Protein AF-A0A9X2QHK1-F1 (afdb_monomer_lite)

Structure (mmCIF, N/CA/C/O backbone):
data_AF-A0A9X2QHK1-F1
#
_entry.id   AF-A0A9X2QHK1-F1
#
loop_
_atom_site.group_PDB
_atom_site.id
_atom_site.type_symbol
_atom_site.label_atom_id
_atom_site.label_alt_id
_atom_site.label_comp_id
_atom_site.label_asym_id
_atom_site.label_entity_id
_atom_site.label_seq_id
_atom_site.pdbx_PDB_ins_code
_atom_site.Cartn_x
_atom_site.Cartn_y
_atom_site.Cartn_z
_atom_site.occupancy
_atom_site.B_iso_or_equiv
_atom_site.auth_seq_id
_atom_site.auth_comp_id
_atom_site.auth_asym_id
_atom_site.auth_atom_id
_atom_site.pdbx_PDB_model_num
ATOM 1 N N . MET A 1 1 ? -22.500 -13.822 -6.346 1.00 73.81 1 MET A N 1
ATOM 2 C CA . MET A 1 1 ? -22.578 -12.826 -5.243 1.00 73.81 1 MET A CA 1
ATOM 3 C C . MET A 1 1 ? -22.354 -13.402 -3.841 1.00 73.81 1 MET A C 1
ATOM 5 O O . MET A 1 1 ? -21.664 -12.751 -3.069 1.00 73.81 1 MET A O 1
ATOM 9 N N . LYS A 1 2 ? -22.865 -14.596 -3.485 1.00 86.00 2 LYS A N 1
ATOM 10 C CA . LYS A 1 2 ? -22.737 -15.167 -2.120 1.00 86.00 2 LYS A CA 1
ATOM 11 C C . LYS A 1 2 ? -21.288 -15.271 -1.608 1.00 86.00 2 LYS A C 1
ATOM 13 O O . LYS A 1 2 ? -21.012 -14.876 -0.482 1.00 86.00 2 LYS A O 1
ATOM 18 N N . ILE A 1 3 ? -20.364 -15.727 -2.459 1.00 88.69 3 ILE A N 1
ATOM 19 C CA . ILE A 1 3 ? -18.930 -15.846 -2.128 1.00 88.69 3 ILE A CA 1
ATOM 20 C C . ILE A 1 3 ? -18.308 -14.468 -1.867 1.00 88.69 3 ILE A C 1
ATOM 22 O O . ILE A 1 3 ? -17.651 -14.271 -0.850 1.00 88.69 3 ILE A O 1
ATOM 26 N N . LEU A 1 4 ? -18.560 -13.498 -2.752 1.00 85.62 4 LEU A N 1
ATOM 27 C CA . LEU A 1 4 ? -18.013 -12.147 -2.631 1.00 85.62 4 LEU A CA 1
ATOM 28 C C . LEU A 1 4 ? -18.516 -11.430 -1.373 1.00 85.62 4 LEU A C 1
ATOM 30 O O . LEU A 1 4 ? -17.742 -10.774 -0.683 1.00 85.62 4 LEU A O 1
ATOM 34 N N . ASN A 1 5 ? -19.798 -11.592 -1.046 1.00 87.00 5 ASN A N 1
ATOM 35 C CA . ASN A 1 5 ? -20.361 -11.041 0.182 1.00 87.00 5 ASN A CA 1
ATOM 36 C C . ASN A 1 5 ? -19.710 -11.665 1.419 1.00 87.00 5 ASN A C 1
ATOM 38 O O . ASN A 1 5 ? -19.257 -10.919 2.278 1.00 87.00 5 ASN A O 1
ATOM 42 N N . SER A 1 6 ? -19.560 -12.995 1.447 1.00 90.44 6 SER A N 1
ATOM 43 C CA . SER A 1 6 ? -18.880 -13.699 2.540 1.00 90.44 6 SER A CA 1
ATOM 44 C C . SER A 1 6 ? -17.422 -13.259 2.711 1.00 90.44 6 SER A C 1
ATOM 46 O O . SER A 1 6 ? -16.958 -13.099 3.838 1.00 90.44 6 SER A O 1
ATOM 48 N N . LEU A 1 7 ? -16.701 -13.023 1.611 1.00 88.81 7 LEU A N 1
ATOM 49 C CA . LEU A 1 7 ? -15.347 -12.470 1.648 1.00 88.81 7 LEU A CA 1
ATOM 50 C C . LEU A 1 7 ? -15.337 -11.076 2.293 1.00 88.81 7 LEU A C 1
ATOM 52 O O . LEU A 1 7 ? -14.522 -10.818 3.175 1.00 88.81 7 LEU A O 1
ATOM 56 N N . MET A 1 8 ? -16.243 -10.187 1.873 1.00 89.31 8 MET A N 1
ATOM 57 C CA . MET A 1 8 ? -16.335 -8.837 2.438 1.00 89.31 8 MET A CA 1
ATOM 58 C C . MET A 1 8 ? -16.688 -8.867 3.923 1.00 89.31 8 MET A C 1
ATOM 60 O O . MET A 1 8 ? -16.044 -8.166 4.695 1.00 89.31 8 MET A O 1
ATOM 64 N N . ASP A 1 9 ? -17.621 -9.728 4.333 1.00 89.19 9 ASP A N 1
ATOM 65 C CA . ASP A 1 9 ? -17.995 -9.879 5.741 1.00 89.19 9 ASP A CA 1
ATOM 66 C C . ASP A 1 9 ? -16.795 -10.351 6.584 1.00 89.19 9 ASP A C 1
ATOM 68 O O . ASP A 1 9 ? -16.556 -9.836 7.677 1.00 89.19 9 ASP A O 1
ATOM 72 N N . LYS A 1 10 ? -15.968 -11.267 6.056 1.00 89.94 10 LYS A N 1
ATOM 73 C CA . LYS A 1 10 ? -14.719 -11.685 6.715 1.00 89.94 10 LYS A CA 1
ATOM 74 C C . LYS A 1 10 ? -13.723 -10.533 6.848 1.00 89.94 10 LYS A C 1
ATOM 76 O O . LYS A 1 10 ? -13.169 -10.341 7.928 1.00 89.94 10 LYS A O 1
ATOM 81 N N . LEU A 1 11 ? -13.499 -9.751 5.792 1.00 88.12 11 LEU A N 1
ATOM 82 C CA . LEU A 1 11 ? -12.596 -8.593 5.853 1.00 88.12 11 LEU A CA 1
ATOM 83 C C . LEU A 1 11 ? -13.097 -7.507 6.818 1.00 88.12 11 LEU A C 1
ATOM 85 O O . LEU A 1 11 ? -12.298 -6.869 7.506 1.00 88.12 11 LEU A O 1
ATOM 89 N N . ASP A 1 12 ? -14.413 -7.321 6.900 1.00 87.19 12 ASP A N 1
ATOM 90 C CA . ASP A 1 12 ? -15.037 -6.368 7.818 1.00 87.19 12 ASP A CA 1
ATOM 91 C C . ASP A 1 12 ? -14.960 -6.846 9.276 1.00 87.19 12 ASP A C 1
ATOM 93 O O . ASP A 1 12 ? -14.873 -6.022 10.186 1.00 87.19 12 ASP A O 1
ATOM 97 N N . SER A 1 13 ? -14.891 -8.163 9.502 1.00 90.75 13 SER A N 1
ATOM 98 C CA . SER A 1 13 ? -14.764 -8.752 10.841 1.00 90.75 13 SER A CA 1
ATOM 99 C C . SER A 1 13 ? -13.388 -8.562 11.499 1.00 90.75 13 SER A C 1
ATOM 101 O O . SER A 1 13 ? -13.267 -8.690 12.717 1.00 90.75 13 SER A O 1
ATOM 103 N N . ILE A 1 14 ? -12.342 -8.231 10.727 1.00 91.62 14 ILE A N 1
ATOM 104 C CA . ILE A 1 14 ? -10.992 -7.982 11.262 1.00 91.62 14 ILE A CA 1
ATOM 105 C C . ILE A 1 14 ? -11.068 -6.834 12.274 1.00 91.62 14 ILE A C 1
ATOM 107 O O . ILE A 1 14 ? -11.653 -5.800 11.975 1.00 91.62 14 ILE A O 1
ATOM 111 N N . SER A 1 15 ? -10.478 -6.945 13.462 1.00 93.62 15 SER A N 1
ATOM 112 C CA . SER A 1 15 ? -10.580 -5.859 14.447 1.00 93.62 15 SER A CA 1
ATOM 113 C C . SER A 1 15 ? -9.742 -4.630 14.050 1.00 93.62 15 SER A C 1
ATOM 115 O O . SER A 1 15 ? -8.675 -4.753 13.445 1.00 93.62 15 SER A O 1
ATOM 117 N N . SER A 1 16 ? -10.188 -3.430 14.433 1.00 93.62 16 SER A N 1
ATOM 118 C CA . SER A 1 16 ? -9.437 -2.181 14.216 1.00 93.62 16 SER A CA 1
ATOM 119 C C . SER A 1 16 ? -8.051 -2.204 14.875 1.00 93.62 16 SER A C 1
ATOM 121 O O . SER A 1 16 ? -7.096 -1.659 14.328 1.00 93.62 16 SER A O 1
ATOM 123 N N . LEU A 1 17 ? -7.925 -2.872 16.027 1.00 93.62 17 LEU A N 1
ATOM 124 C CA . LEU A 1 17 ? -6.645 -3.063 16.710 1.00 93.62 17 LEU A CA 1
ATOM 125 C C . LEU A 1 17 ? -5.714 -3.974 15.901 1.00 93.62 17 LEU A C 1
ATOM 127 O O . LEU A 1 17 ? -4.545 -3.654 15.731 1.00 93.62 17 LEU A O 1
ATOM 131 N N . THR A 1 18 ? -6.239 -5.072 15.353 1.00 94.81 18 THR A N 1
ATOM 132 C CA . THR A 1 18 ? -5.476 -5.981 14.487 1.00 94.81 18 THR A CA 1
ATOM 133 C C . THR A 1 18 ? -4.945 -5.248 13.257 1.00 94.81 18 THR A C 1
ATOM 135 O O . THR A 1 18 ? -3.768 -5.383 12.939 1.00 94.81 18 THR A O 1
ATOM 138 N N . MET A 1 19 ? -5.778 -4.431 12.601 1.00 93.81 19 MET A N 1
ATOM 139 C CA . MET A 1 19 ? -5.336 -3.616 11.462 1.00 93.81 19 MET A CA 1
ATOM 140 C C . MET A 1 19 ? -4.234 -2.631 11.856 1.00 93.81 19 MET A C 1
ATOM 142 O O . MET A 1 19 ? -3.260 -2.491 11.121 1.00 93.81 19 MET A O 1
ATOM 146 N N . LEU A 1 20 ? -4.364 -1.978 13.019 1.00 95.50 20 LEU A N 1
ATOM 147 C CA . LEU A 1 20 ? -3.327 -1.083 13.525 1.00 95.50 20 LEU A CA 1
ATOM 148 C C . LEU A 1 20 ? -2.008 -1.840 13.701 1.00 95.50 20 LEU A C 1
ATOM 150 O O . LEU A 1 20 ? -1.001 -1.405 13.158 1.00 95.50 20 LEU A O 1
ATOM 154 N N . CYS A 1 21 ? -2.024 -2.987 14.386 1.00 95.94 21 CYS A N 1
ATOM 155 C CA . CYS A 1 21 ? -0.827 -3.795 14.614 1.00 95.94 21 CYS A CA 1
ATOM 156 C C . CYS A 1 21 ? -0.168 -4.239 13.302 1.00 95.94 21 CYS A C 1
ATOM 158 O O . CYS A 1 21 ? 1.044 -4.096 13.160 1.00 95.94 21 CYS A O 1
ATOM 160 N N . ILE A 1 22 ? -0.953 -4.731 12.335 1.00 94.12 22 ILE A N 1
ATOM 161 C CA . ILE A 1 22 ? -0.442 -5.126 11.013 1.00 94.12 22 ILE A CA 1
ATOM 162 C C . ILE A 1 22 ? 0.253 -3.937 10.348 1.00 94.12 22 ILE A C 1
ATOM 164 O O . ILE A 1 22 ? 1.395 -4.059 9.908 1.00 94.12 22 ILE A O 1
ATOM 168 N N . ASN A 1 23 ? -0.392 -2.770 10.322 1.00 95.31 23 ASN A N 1
ATOM 169 C CA . ASN A 1 23 ? 0.203 -1.605 9.683 1.00 95.31 23 ASN A CA 1
ATOM 170 C C . ASN A 1 23 ? 1.437 -1.093 10.429 1.00 95.31 23 ASN A C 1
ATOM 172 O O . ASN A 1 23 ? 2.399 -0.681 9.793 1.00 95.31 23 ASN A O 1
ATOM 176 N N . SER A 1 24 ? 1.448 -1.138 11.764 1.00 96.19 24 SER A N 1
ATOM 177 C CA . SER A 1 24 ? 2.628 -0.777 12.553 1.00 96.19 24 SER A CA 1
ATOM 178 C C . SER A 1 24 ? 3.813 -1.683 12.227 1.00 96.19 24 SER A C 1
ATOM 180 O O . SER A 1 24 ? 4.917 -1.182 12.040 1.00 96.19 24 SER A O 1
ATOM 182 N N . VAL A 1 25 ? 3.590 -2.994 12.097 1.00 96.50 25 VAL A N 1
ATOM 183 C CA . VAL A 1 25 ? 4.632 -3.946 11.682 1.00 96.50 25 VAL A CA 1
ATOM 184 C C . VAL A 1 25 ? 5.147 -3.614 10.278 1.00 96.50 25 VAL A C 1
ATOM 186 O O . VAL A 1 25 ? 6.357 -3.545 10.076 1.00 96.50 25 VAL A O 1
ATOM 189 N N . LEU A 1 26 ? 4.254 -3.322 9.327 1.00 93.81 26 LEU A N 1
ATOM 190 C CA . LEU A 1 26 ? 4.652 -2.882 7.984 1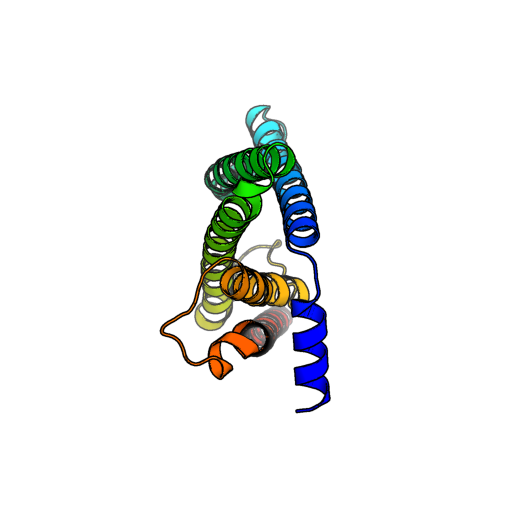.00 93.81 26 LEU A CA 1
ATOM 191 C C . LEU A 1 26 ? 5.476 -1.587 8.025 1.00 93.81 26 LEU A C 1
ATOM 193 O O . LEU A 1 26 ? 6.504 -1.497 7.358 1.00 93.81 26 LEU A O 1
ATOM 197 N N . CYS A 1 27 ? 5.085 -0.605 8.842 1.00 95.75 27 CYS A N 1
ATOM 198 C CA . CYS A 1 27 ? 5.859 0.621 9.029 1.00 95.75 27 CYS A CA 1
ATOM 199 C C . CYS A 1 27 ? 7.262 0.344 9.587 1.00 95.75 27 CYS A C 1
ATOM 201 O O . CYS A 1 27 ? 8.216 0.971 9.135 1.00 95.75 27 CYS A O 1
ATOM 203 N N . VAL A 1 28 ? 7.405 -0.592 10.534 1.00 96.19 28 VAL A N 1
ATOM 204 C CA . VAL A 1 28 ? 8.719 -1.003 11.054 1.00 96.19 28 VAL A CA 1
ATOM 205 C C . VAL A 1 28 ? 9.567 -1.622 9.946 1.00 96.19 28 VAL A C 1
ATOM 207 O O . VAL A 1 28 ? 10.727 -1.244 9.805 1.00 96.19 28 VAL A O 1
ATOM 210 N N . PHE A 1 29 ? 9.007 -2.509 9.119 1.00 95.06 29 PHE A N 1
ATOM 211 C CA . PHE A 1 29 ? 9.750 -3.089 7.996 1.00 95.06 29 PHE A CA 1
ATOM 212 C C . PHE A 1 29 ? 10.201 -2.038 6.983 1.00 95.06 29 PHE A C 1
ATOM 214 O O . PHE A 1 29 ? 11.357 -2.058 6.569 1.00 95.06 29 PHE A O 1
ATOM 221 N N . VAL A 1 30 ? 9.335 -1.084 6.632 1.00 92.62 30 VAL A N 1
ATOM 222 C CA . VAL A 1 30 ? 9.703 0.025 5.738 1.00 92.62 30 VAL A CA 1
ATOM 223 C C . VAL A 1 30 ? 10.799 0.889 6.363 1.00 92.62 30 VAL A C 1
ATOM 225 O O . VAL A 1 30 ? 11.763 1.237 5.684 1.00 92.62 30 VAL A O 1
ATOM 228 N N . LEU A 1 31 ? 10.698 1.204 7.658 1.00 93.88 31 LEU A N 1
ATOM 229 C CA . LEU A 1 31 ? 11.713 1.984 8.364 1.00 93.88 31 LEU A CA 1
ATOM 230 C C . LEU A 1 31 ? 13.066 1.261 8.393 1.00 93.88 31 LEU A C 1
ATOM 232 O O . LEU A 1 31 ? 14.092 1.894 8.164 1.00 93.88 31 LEU A O 1
ATOM 236 N N . LEU A 1 32 ? 13.074 -0.052 8.635 1.00 94.00 32 LEU A N 1
ATOM 237 C CA . LEU A 1 32 ? 14.291 -0.865 8.612 1.00 94.00 32 LEU A CA 1
ATOM 238 C C . LEU A 1 32 ? 14.896 -0.935 7.206 1.00 94.00 32 LEU A C 1
ATOM 240 O O . LEU A 1 32 ? 16.097 -0.722 7.056 1.00 94.00 32 LEU A O 1
ATOM 244 N N . ALA A 1 33 ? 14.078 -1.176 6.179 1.00 90.12 33 ALA A N 1
ATOM 245 C CA . ALA A 1 33 ? 14.540 -1.281 4.798 1.00 90.12 33 ALA A CA 1
ATOM 246 C C . ALA A 1 33 ? 15.101 0.053 4.284 1.00 90.12 33 ALA A C 1
ATOM 248 O O . ALA A 1 33 ? 16.254 0.133 3.862 1.00 90.12 33 ALA A O 1
ATOM 249 N N . HIS A 1 34 ? 14.313 1.126 4.362 1.00 89.81 34 HIS A N 1
ATOM 250 C CA . HIS A 1 34 ? 14.697 2.424 3.810 1.00 89.81 34 HIS A CA 1
ATOM 251 C C . HIS A 1 34 ? 15.694 3.163 4.709 1.00 89.81 34 HIS A C 1
ATOM 253 O O . HIS A 1 34 ? 16.610 3.815 4.208 1.00 89.81 34 HIS A O 1
ATOM 259 N N . GLY A 1 35 ? 15.564 3.038 6.033 1.00 87.69 35 GLY A N 1
ATOM 260 C CA . GLY A 1 35 ? 16.528 3.585 6.988 1.00 87.69 35 GLY A CA 1
ATOM 261 C C . GLY A 1 35 ? 17.883 2.886 6.896 1.00 87.69 35 GLY A C 1
ATOM 262 O O . GLY A 1 35 ? 18.913 3.556 6.863 1.00 87.69 35 GLY A O 1
ATOM 263 N N . GLY A 1 36 ? 17.891 1.556 6.769 1.00 87.75 36 GLY A N 1
ATOM 264 C CA . GLY A 1 36 ? 19.105 0.777 6.525 1.00 87.75 36 GLY A CA 1
ATOM 265 C C . GLY A 1 36 ? 19.795 1.173 5.219 1.00 87.75 36 GLY A C 1
ATOM 266 O O . GLY A 1 36 ? 20.993 1.455 5.228 1.00 87.75 36 GLY A O 1
ATOM 267 N N . ALA A 1 37 ? 19.039 1.286 4.121 1.00 86.12 37 ALA A N 1
ATOM 268 C CA . ALA A 1 37 ? 19.566 1.747 2.836 1.00 86.12 37 ALA A CA 1
ATOM 269 C C . ALA A 1 37 ? 20.190 3.152 2.938 1.00 86.12 37 ALA A C 1
ATOM 271 O O . ALA A 1 37 ? 21.329 3.357 2.520 1.00 86.12 37 ALA A O 1
ATOM 272 N N . LEU A 1 38 ? 19.500 4.107 3.576 1.00 86.31 38 LEU A N 1
ATOM 273 C CA . LEU A 1 38 ? 20.013 5.466 3.779 1.00 86.31 38 LEU A CA 1
ATOM 274 C C . LEU A 1 38 ? 21.319 5.479 4.597 1.00 86.31 38 LEU A C 1
ATOM 276 O O . LEU A 1 38 ? 22.243 6.224 4.266 1.00 86.31 38 LEU A O 1
ATOM 280 N N . LEU A 1 39 ? 21.424 4.651 5.643 1.00 86.50 39 LEU A N 1
ATOM 281 C CA . LEU A 1 39 ? 22.644 4.523 6.450 1.00 86.50 39 LEU A CA 1
ATOM 282 C C . LEU A 1 39 ? 23.816 3.943 5.644 1.00 86.50 39 LEU A C 1
ATOM 284 O O . LEU A 1 39 ? 24.943 4.432 5.756 1.00 86.50 39 LEU A O 1
ATOM 288 N N . LEU A 1 40 ? 23.572 2.935 4.803 1.00 85.25 40 LEU A N 1
ATOM 289 C CA . LEU A 1 40 ? 24.602 2.344 3.942 1.00 85.25 40 LEU A CA 1
ATOM 290 C C . LEU A 1 40 ? 25.129 3.338 2.902 1.00 85.25 40 LEU A C 1
ATOM 292 O O . LEU A 1 40 ? 26.341 3.420 2.692 1.00 85.25 40 LEU A O 1
ATOM 296 N N . VAL A 1 41 ? 24.245 4.144 2.309 1.00 84.50 41 VAL A N 1
ATOM 297 C CA . VAL A 1 41 ? 24.646 5.206 1.377 1.00 84.50 41 VAL A CA 1
ATOM 298 C C . VAL A 1 41 ? 25.446 6.291 2.098 1.00 84.50 41 VAL A C 1
ATOM 300 O O . VAL A 1 41 ? 26.514 6.675 1.628 1.00 84.50 41 VAL A O 1
ATOM 303 N N . ARG A 1 42 ? 25.003 6.743 3.281 1.00 81.62 42 ARG A N 1
ATOM 304 C CA . ARG A 1 42 ? 25.730 7.768 4.055 1.00 81.62 42 ARG A CA 1
ATOM 305 C C . ARG A 1 42 ? 27.102 7.321 4.547 1.00 81.62 42 ARG A C 1
ATOM 307 O O . ARG A 1 42 ? 27.985 8.156 4.697 1.00 81.62 42 ARG A O 1
ATOM 314 N N . THR A 1 43 ? 27.284 6.029 4.800 1.00 84.94 43 THR A N 1
ATOM 315 C CA . THR A 1 43 ? 28.584 5.463 5.198 1.00 84.94 43 THR A CA 1
ATOM 316 C C . THR A 1 43 ? 29.507 5.188 4.008 1.00 84.94 43 THR A C 1
ATOM 318 O O . THR A 1 43 ? 30.600 4.665 4.203 1.00 84.94 43 THR A O 1
ATOM 321 N N . GLY A 1 44 ? 29.090 5.529 2.781 1.00 77.25 44 GLY A N 1
ATOM 322 C CA . GLY A 1 44 ? 29.889 5.365 1.565 1.00 77.25 44 GLY A CA 1
ATOM 323 C C . GLY A 1 44 ? 30.066 3.913 1.121 1.00 77.25 44 GLY A C 1
ATOM 324 O O . GLY A 1 44 ? 30.841 3.649 0.209 1.00 77.25 44 GLY A O 1
ATOM 325 N N . LYS A 1 45 ? 29.356 2.962 1.744 1.00 76.19 45 LYS A N 1
ATOM 326 C CA . LYS A 1 45 ? 29.501 1.529 1.453 1.00 76.19 45 LYS A CA 1
ATOM 327 C C . LYS A 1 45 ? 28.839 1.118 0.139 1.00 76.19 45 LYS A C 1
ATOM 329 O O . LYS A 1 45 ? 29.281 0.147 -0.462 1.00 76.19 45 LYS A O 1
ATOM 334 N N . VAL A 1 46 ? 27.789 1.830 -0.289 1.00 72.75 46 VAL A N 1
ATOM 335 C CA . VAL A 1 46 ? 27.037 1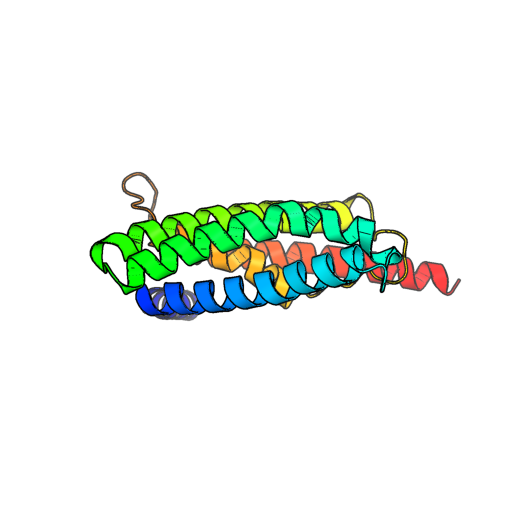.520 -1.522 1.00 72.75 46 VAL A CA 1
ATOM 336 C C . VAL A 1 46 ? 26.538 2.809 -2.211 1.00 72.75 46 VAL A C 1
ATOM 338 O O . VAL A 1 46 ? 25.345 3.108 -2.181 1.00 72.75 46 VAL A O 1
ATOM 341 N N . PRO A 1 47 ? 27.424 3.625 -2.815 1.00 62.38 47 PRO A N 1
ATOM 342 C CA . PRO A 1 47 ? 27.049 4.919 -3.402 1.00 62.38 47 PRO A CA 1
ATOM 343 C C . PRO A 1 47 ? 26.105 4.800 -4.612 1.00 62.38 47 PRO A C 1
ATOM 345 O O . PRO A 1 47 ? 25.342 5.722 -4.889 1.00 62.38 47 PRO A O 1
ATOM 348 N N . GLU A 1 48 ? 26.093 3.650 -5.291 1.00 67.38 48 GLU A N 1
ATOM 349 C CA . GLU A 1 48 ? 25.229 3.374 -6.449 1.00 67.38 48 GLU A CA 1
ATOM 350 C C . GLU A 1 48 ? 23.726 3.400 -6.124 1.00 67.38 48 GLU A C 1
ATOM 352 O O . GLU A 1 48 ? 22.904 3.557 -7.023 1.00 67.38 48 GLU A O 1
ATOM 357 N N . MET A 1 49 ? 23.339 3.286 -4.848 1.00 64.44 49 MET A N 1
ATOM 358 C CA . MET A 1 49 ? 21.931 3.335 -4.435 1.00 64.44 49 MET A CA 1
ATOM 359 C C . MET A 1 49 ? 21.396 4.762 -4.259 1.00 64.44 49 MET A C 1
ATOM 361 O O . MET A 1 49 ? 20.224 4.918 -3.936 1.00 64.44 49 MET A O 1
ATOM 365 N N . ALA A 1 50 ? 22.197 5.814 -4.475 1.00 61.53 50 ALA A N 1
ATOM 366 C CA . ALA A 1 50 ? 21.804 7.204 -4.206 1.00 61.53 50 ALA A CA 1
ATOM 367 C C . ALA A 1 50 ? 20.485 7.632 -4.886 1.00 61.53 50 ALA A C 1
ATOM 369 O O . ALA A 1 50 ? 19.716 8.397 -4.306 1.00 61.53 50 ALA A O 1
ATOM 370 N N . GLN A 1 51 ? 20.190 7.098 -6.076 1.00 58.09 51 GLN A N 1
ATOM 371 C CA . GLN A 1 51 ? 18.945 7.370 -6.803 1.00 58.09 51 GLN A CA 1
ATOM 372 C C . GLN A 1 51 ? 17.727 6.662 -6.170 1.00 58.09 51 GLN A C 1
ATOM 374 O O . GLN A 1 51 ? 16.630 7.217 -6.153 1.00 58.09 51 GLN A O 1
ATOM 379 N N . GLU A 1 52 ? 17.929 5.491 -5.555 1.00 60.94 52 GLU A N 1
ATOM 380 C CA . GLU A 1 52 ? 16.907 4.745 -4.800 1.00 60.94 52 GLU A CA 1
ATOM 381 C C . GLU A 1 52 ? 16.606 5.394 -3.426 1.00 60.94 52 GLU A C 1
ATOM 383 O O . GLU A 1 52 ? 15.528 5.207 -2.858 1.00 60.94 52 GLU A O 1
ATOM 388 N N . VAL A 1 53 ? 17.506 6.245 -2.908 1.00 66.00 53 VAL A N 1
ATOM 389 C CA . VAL A 1 53 ? 17.326 6.965 -1.628 1.00 66.00 53 VAL A CA 1
ATOM 390 C C . VAL A 1 53 ? 16.274 8.081 -1.712 1.00 66.00 53 VAL A C 1
ATOM 392 O O . VAL A 1 53 ? 15.717 8.474 -0.687 1.00 66.00 53 VAL A O 1
ATOM 395 N N . ALA A 1 54 ? 15.927 8.576 -2.904 1.00 74.88 54 ALA A N 1
ATOM 396 C CA . ALA A 1 54 ? 14.931 9.645 -3.053 1.00 74.88 54 ALA A CA 1
ATOM 397 C C . ALA A 1 54 ? 13.578 9.281 -2.406 1.00 74.88 54 ALA A C 1
ATOM 399 O O . ALA A 1 54 ? 12.981 10.090 -1.693 1.00 74.88 54 ALA A O 1
ATOM 400 N N . ILE A 1 55 ? 13.136 8.029 -2.567 1.00 79.12 55 ILE A N 1
ATOM 401 C CA . ILE A 1 55 ? 11.905 7.514 -1.949 1.00 79.12 55 ILE A CA 1
ATOM 402 C C . ILE A 1 55 ? 12.072 7.365 -0.430 1.00 79.12 55 ILE A C 1
ATOM 404 O O . ILE A 1 55 ? 11.119 7.595 0.323 1.00 79.12 55 ILE A O 1
ATOM 408 N N . ALA A 1 56 ? 13.274 7.034 0.052 1.00 84.44 56 ALA A N 1
ATOM 409 C CA . ALA A 1 56 ? 13.570 6.920 1.481 1.00 84.44 56 ALA A CA 1
ATOM 410 C C . ALA A 1 56 ? 13.344 8.252 2.221 1.00 84.44 56 ALA A C 1
ATOM 412 O O . ALA A 1 56 ? 12.796 8.252 3.323 1.00 84.44 56 ALA A O 1
ATOM 413 N N . TYR A 1 57 ? 13.665 9.392 1.597 1.00 85.12 57 TYR A N 1
ATOM 414 C CA . TYR A 1 57 ? 13.449 10.718 2.193 1.00 85.12 57 TYR A CA 1
ATOM 415 C C . TYR A 1 57 ? 11.976 11.076 2.417 1.00 85.12 57 TYR A C 1
ATOM 417 O O . TYR A 1 57 ? 11.676 11.845 3.327 1.00 85.12 57 TYR A O 1
ATOM 425 N N . VAL A 1 58 ? 11.057 10.516 1.629 1.00 88.06 58 VAL A N 1
ATOM 426 C CA . VAL A 1 58 ? 9.608 10.730 1.795 1.00 88.06 58 VAL A CA 1
ATOM 427 C C . VAL A 1 58 ? 9.003 9.672 2.715 1.00 88.06 58 VAL A C 1
ATOM 429 O O . VAL A 1 58 ? 8.235 9.975 3.629 1.00 88.06 58 VAL A O 1
ATOM 432 N N . SER A 1 59 ? 9.367 8.412 2.492 1.00 90.56 59 SER A N 1
ATOM 433 C CA . SER A 1 59 ? 8.786 7.271 3.200 1.00 90.56 59 SER A CA 1
ATOM 434 C C . SER A 1 59 ? 9.210 7.188 4.668 1.00 90.56 59 SER A C 1
ATOM 436 O O . SER A 1 59 ? 8.356 6.882 5.495 1.00 90.56 59 SER A O 1
ATOM 438 N N . ILE A 1 60 ? 10.463 7.508 5.027 1.00 92.31 60 ILE A N 1
ATOM 439 C CA . ILE A 1 60 ? 10.935 7.465 6.425 1.00 92.31 60 ILE A CA 1
ATOM 440 C C . ILE A 1 60 ? 10.121 8.421 7.322 1.00 92.31 60 ILE A C 1
ATOM 442 O O . ILE A 1 60 ? 9.550 7.951 8.310 1.00 92.31 60 ILE A O 1
ATOM 446 N N . PRO A 1 61 ? 9.978 9.727 7.007 1.00 93.62 61 PRO A N 1
ATOM 447 C CA . PRO A 1 61 ? 9.117 10.614 7.789 1.00 93.62 61 PRO A CA 1
ATOM 448 C C .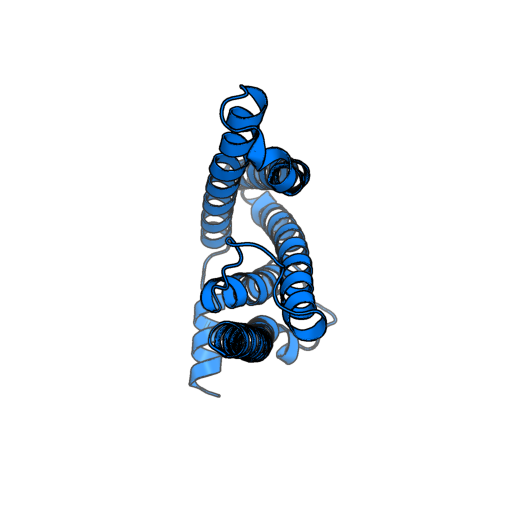 PRO A 1 61 ? 7.665 10.129 7.864 1.00 93.62 61 PRO A C 1
ATOM 450 O O . PRO A 1 61 ? 7.068 10.141 8.942 1.00 93.62 61 PRO A O 1
ATOM 453 N N . ALA A 1 62 ? 7.104 9.648 6.749 1.00 92.94 62 ALA A N 1
ATOM 454 C CA . ALA A 1 62 ? 5.728 9.156 6.700 1.00 92.94 62 ALA A CA 1
ATOM 455 C C . ALA A 1 62 ? 5.493 7.963 7.647 1.00 92.94 62 ALA A C 1
ATOM 457 O O . ALA A 1 62 ? 4.487 7.927 8.369 1.00 92.94 62 ALA A O 1
ATOM 458 N N . VAL A 1 63 ? 6.426 7.003 7.698 1.00 94.88 63 VAL A N 1
ATOM 459 C CA . VAL A 1 63 ? 6.312 5.853 8.608 1.00 94.88 63 VAL A CA 1
ATOM 460 C C . VAL A 1 63 ? 6.588 6.228 10.059 1.00 94.88 63 VAL A C 1
ATOM 462 O O . VAL A 1 63 ? 5.910 5.700 10.934 1.00 94.88 63 VAL A O 1
ATOM 465 N N . ILE A 1 64 ? 7.487 7.179 10.339 1.00 96.19 64 ILE A N 1
ATOM 466 C CA . ILE A 1 64 ? 7.709 7.692 11.703 1.00 96.19 64 ILE A CA 1
ATOM 467 C C . ILE A 1 64 ? 6.426 8.324 12.250 1.00 96.19 64 ILE A C 1
ATOM 469 O O . ILE A 1 64 ? 6.004 7.996 13.360 1.00 96.19 64 ILE A O 1
ATOM 473 N N . VAL A 1 65 ? 5.761 9.173 11.461 1.00 96.62 65 VAL A N 1
ATOM 474 C CA . VAL A 1 65 ? 4.469 9.767 11.840 1.00 96.62 65 VAL A CA 1
ATOM 475 C C . VAL A 1 65 ? 3.429 8.671 12.086 1.00 96.62 65 VAL A C 1
ATOM 477 O O . VAL A 1 65 ? 2.760 8.664 13.120 1.00 96.62 65 VAL A O 1
ATOM 480 N N . SER A 1 66 ? 3.325 7.697 11.181 1.00 96.00 66 SER A N 1
ATOM 481 C CA . SER A 1 66 ? 2.371 6.586 11.302 1.00 96.00 66 SER A CA 1
ATOM 482 C C . SER A 1 66 ? 2.627 5.726 12.550 1.00 96.00 66 SER A C 1
ATOM 484 O O . SER A 1 66 ? 1.684 5.321 13.239 1.00 96.00 66 SER A O 1
ATOM 486 N N . LEU A 1 67 ? 3.893 5.483 12.897 1.00 97.44 67 LEU A N 1
ATOM 487 C CA . LEU A 1 67 ? 4.293 4.771 14.112 1.00 97.44 67 LEU A CA 1
ATOM 488 C C . LEU A 1 67 ? 3.988 5.579 15.373 1.00 97.44 67 LEU A C 1
ATOM 490 O O . LEU A 1 67 ? 3.446 5.015 16.320 1.00 97.44 67 LEU A O 1
ATOM 494 N N . ALA A 1 68 ? 4.240 6.889 15.376 1.00 97.31 68 ALA A N 1
ATOM 495 C CA . ALA A 1 68 ? 3.911 7.760 16.504 1.00 97.31 68 ALA A CA 1
ATOM 496 C C . ALA A 1 68 ? 2.404 7.738 16.817 1.00 97.31 68 ALA A C 1
ATOM 498 O O . ALA A 1 68 ? 2.006 7.567 17.970 1.00 97.31 68 ALA A O 1
ATOM 499 N N . PHE A 1 69 ? 1.553 7.816 15.787 1.00 97.12 69 PHE A N 1
ATOM 500 C CA . PHE A 1 69 ? 0.104 7.661 15.947 1.00 97.12 69 PHE A CA 1
ATOM 501 C C . PHE A 1 69 ? -0.293 6.259 16.422 1.00 97.12 69 PHE A C 1
ATOM 503 O O . PHE A 1 69 ? -1.225 6.127 17.217 1.00 97.12 69 PHE A O 1
ATOM 510 N N . SER A 1 70 ? 0.416 5.218 15.977 1.00 96.50 70 SER A N 1
ATOM 511 C CA . SER A 1 70 ? 0.174 3.846 16.438 1.00 96.50 70 SER A CA 1
ATOM 512 C C . SER A 1 70 ? 0.491 3.689 17.921 1.00 96.50 70 SER A C 1
ATOM 514 O O . SER A 1 70 ? -0.344 3.197 18.673 1.00 96.50 70 SER A O 1
ATOM 516 N N . ALA A 1 71 ? 1.657 4.168 18.359 1.00 97.06 71 ALA A N 1
ATOM 517 C CA . ALA A 1 71 ? 2.060 4.156 19.760 1.00 97.06 71 ALA A CA 1
ATOM 518 C C . ALA A 1 71 ? 1.055 4.925 20.628 1.00 97.06 71 ALA A C 1
ATOM 520 O O . ALA A 1 71 ? 0.595 4.413 21.649 1.00 97.06 71 ALA A O 1
ATOM 521 N N . LEU A 1 72 ? 0.629 6.110 20.176 1.00 96.31 72 LEU A N 1
ATOM 522 C CA . LEU A 1 72 ? -0.397 6.888 20.862 1.00 96.31 72 LEU A CA 1
ATOM 523 C C . LEU A 1 72 ? -1.720 6.119 20.981 1.00 96.31 72 LEU A C 1
ATOM 525 O O . LEU A 1 72 ? -2.322 6.134 22.048 1.00 96.31 72 LEU A O 1
ATOM 529 N N . ALA A 1 73 ? -2.164 5.432 19.926 1.00 95.56 73 ALA A N 1
ATOM 530 C CA . ALA A 1 73 ? -3.392 4.637 19.942 1.00 95.56 73 ALA A CA 1
ATOM 531 C C . ALA A 1 73 ? -3.312 3.380 20.825 1.00 95.56 73 ALA A C 1
ATOM 533 O O . ALA A 1 73 ? -4.329 2.961 21.378 1.00 95.56 73 ALA A O 1
ATOM 534 N N . LEU A 1 74 ? -2.123 2.787 20.976 1.00 94.06 74 LEU A N 1
ATOM 535 C CA . LEU A 1 74 ? -1.899 1.662 21.888 1.00 94.06 74 LEU A CA 1
ATOM 536 C C . LEU A 1 74 ? -1.949 2.100 23.358 1.00 94.06 74 LEU A C 1
ATOM 538 O O . LEU A 1 74 ? -2.477 1.364 24.188 1.00 94.06 74 LEU A O 1
ATOM 542 N N . ILE A 1 75 ? -1.459 3.306 23.669 1.00 96.44 75 ILE A N 1
ATOM 543 C CA . ILE A 1 75 ? -1.545 3.901 25.015 1.00 96.44 75 ILE A CA 1
ATOM 544 C C . ILE A 1 75 ? -2.969 4.404 25.295 1.00 96.44 75 ILE A C 1
ATOM 546 O O . ILE A 1 75 ? -3.511 4.203 26.379 1.00 96.44 75 ILE A O 1
ATOM 550 N N . ARG A 1 76 ? -3.578 5.072 24.312 1.00 95.00 76 ARG A N 1
ATOM 551 C CA . ARG A 1 76 ? -4.874 5.750 24.400 1.00 95.00 76 ARG A CA 1
ATOM 552 C C . ARG A 1 76 ? -5.824 5.209 23.343 1.00 95.00 76 ARG A C 1
ATOM 554 O O . ARG A 1 76 ? -5.829 5.668 22.196 1.00 95.00 76 ARG A O 1
ATOM 561 N N . ARG A 1 77 ? -6.647 4.229 23.726 1.00 90.88 77 ARG A N 1
ATOM 562 C CA . ARG A 1 77 ? -7.532 3.509 22.793 1.00 90.88 77 ARG A CA 1
ATOM 563 C C . ARG A 1 77 ? -8.528 4.423 22.075 1.00 90.88 77 ARG A C 1
ATOM 565 O O . ARG A 1 77 ? -8.911 4.125 20.947 1.00 90.88 77 ARG A O 1
ATOM 572 N N . GLU A 1 78 ? -8.894 5.564 22.654 1.00 93.06 78 GLU A N 1
ATOM 573 C CA . GLU A 1 78 ? -9.741 6.573 22.010 1.00 93.06 78 GLU A CA 1
ATOM 574 C C . GLU A 1 78 ? -9.104 7.192 20.750 1.00 93.06 78 GLU A C 1
ATOM 576 O O . GLU A 1 78 ? -9.804 7.739 19.897 1.00 93.06 78 GLU A O 1
ATOM 581 N N . LYS A 1 79 ? -7.779 7.081 20.587 1.00 94.31 79 LYS A N 1
ATOM 582 C CA . LYS A 1 79 ? -7.042 7.563 19.409 1.00 94.31 79 LYS A CA 1
ATOM 583 C C . LYS A 1 79 ? -6.925 6.524 18.292 1.00 94.31 79 LYS A C 1
ATOM 585 O O . LYS A 1 79 ? -6.417 6.859 17.224 1.00 94.31 79 LYS A O 1
ATOM 590 N N . LEU A 1 80 ? -7.446 5.308 18.480 1.00 93.50 80 LEU A N 1
ATOM 591 C CA . LEU A 1 80 ? -7.368 4.219 17.498 1.00 93.50 80 LEU A CA 1
ATOM 592 C C . LEU A 1 80 ? -7.900 4.621 16.117 1.00 93.50 80 LEU A C 1
ATOM 594 O O . LEU A 1 80 ? -7.247 4.385 15.105 1.00 93.50 80 LEU A O 1
ATOM 598 N N . VAL A 1 81 ? -9.058 5.282 16.070 1.00 93.06 81 VAL A N 1
ATOM 599 C CA . VAL A 1 81 ? -9.657 5.736 14.804 1.00 93.06 81 VAL A CA 1
ATOM 600 C C . VAL A 1 81 ? -8.773 6.778 14.118 1.00 93.06 81 VAL A C 1
ATOM 602 O O . VAL A 1 81 ? -8.587 6.722 12.905 1.00 93.06 81 VAL A O 1
ATOM 605 N N . ALA A 1 82 ? -8.198 7.713 14.879 1.00 94.50 82 ALA A N 1
ATOM 606 C CA . ALA A 1 82 ? -7.307 8.731 14.328 1.00 94.50 82 ALA A CA 1
ATOM 607 C C . ALA A 1 82 ? -6.034 8.104 13.741 1.00 94.50 82 ALA A C 1
ATOM 609 O O . ALA A 1 82 ? -5.643 8.457 12.631 1.00 94.50 82 ALA A O 1
ATOM 610 N N . ALA A 1 83 ? -5.442 7.127 14.433 1.00 95.56 83 ALA A N 1
ATOM 611 C CA . ALA A 1 83 ? -4.289 6.399 13.920 1.00 95.56 83 ALA A CA 1
ATOM 612 C C . ALA A 1 83 ? -4.623 5.655 12.618 1.00 95.56 83 ALA A C 1
ATOM 614 O O . ALA A 1 83 ? -3.921 5.816 11.625 1.00 95.56 83 ALA A O 1
ATOM 615 N N . LEU A 1 84 ? -5.742 4.927 12.560 1.00 95.50 84 LEU A N 1
ATOM 616 C CA . LEU A 1 84 ? -6.148 4.235 11.332 1.00 95.50 84 LEU A CA 1
ATOM 617 C C . LEU A 1 84 ? -6.406 5.192 10.159 1.00 95.50 84 LEU A C 1
ATOM 619 O O . LEU A 1 84 ? -6.089 4.841 9.026 1.00 95.50 84 LEU A O 1
ATOM 623 N N . LYS A 1 85 ? -6.921 6.405 10.407 1.00 95.88 85 LYS A N 1
ATOM 624 C CA . LYS A 1 85 ? -7.074 7.438 9.366 1.00 95.88 85 LYS A CA 1
ATOM 625 C C . LYS A 1 85 ? -5.729 7.892 8.803 1.00 95.88 85 LYS A C 1
ATOM 627 O O . LYS A 1 85 ? -5.601 7.998 7.589 1.00 95.88 85 LYS A O 1
ATOM 632 N N . VAL A 1 86 ? -4.736 8.128 9.663 1.00 96.12 86 VAL A N 1
ATOM 633 C CA . VAL A 1 86 ? -3.374 8.502 9.238 1.00 96.12 86 VAL A CA 1
ATOM 634 C C . VAL A 1 86 ? -2.785 7.408 8.350 1.00 96.12 86 VAL A C 1
ATOM 636 O O . VAL A 1 86 ? -2.339 7.689 7.241 1.00 96.12 86 VAL A O 1
ATOM 639 N N . HIS A 1 87 ? -2.872 6.152 8.792 1.00 95.94 87 HIS A N 1
ATOM 640 C CA . HIS A 1 87 ? -2.416 5.001 8.010 1.00 95.94 87 HIS A CA 1
ATOM 641 C C . HIS A 1 87 ? -3.160 4.871 6.677 1.00 95.94 87 HIS A C 1
ATOM 643 O O . HIS A 1 87 ? -2.527 4.631 5.653 1.00 95.94 87 HIS A O 1
ATOM 649 N N . ALA A 1 88 ? -4.480 5.083 6.663 1.00 95.38 88 ALA A N 1
ATOM 650 C CA . ALA A 1 88 ? -5.283 5.064 5.441 1.00 95.38 88 ALA A CA 1
ATOM 651 C C . ALA A 1 88 ? -4.808 6.107 4.428 1.00 95.38 88 ALA A C 1
ATOM 653 O O . ALA A 1 88 ? -4.618 5.778 3.264 1.00 95.38 88 ALA A O 1
ATOM 654 N N . VAL A 1 89 ? -4.594 7.349 4.866 1.00 95.06 89 VAL A N 1
ATOM 655 C CA . VAL A 1 89 ? -4.154 8.439 3.985 1.00 95.06 89 VAL A CA 1
ATOM 656 C C . VAL A 1 89 ? -2.765 8.152 3.415 1.00 95.06 89 VAL A C 1
ATOM 658 O O . VAL A 1 89 ? -2.570 8.274 2.207 1.00 95.06 89 VAL A O 1
ATOM 661 N N . MET A 1 90 ? -1.825 7.706 4.252 1.00 94.44 90 MET A N 1
ATOM 662 C CA . MET A 1 90 ? -0.469 7.365 3.804 1.00 94.44 90 MET A CA 1
ATOM 663 C C . MET A 1 90 ? -0.479 6.227 2.780 1.00 94.44 90 MET A C 1
ATOM 665 O O . MET A 1 90 ? 0.150 6.322 1.727 1.00 94.44 90 MET A O 1
ATOM 669 N N . LEU A 1 91 ? -1.243 5.169 3.054 1.00 94.56 91 LEU A N 1
ATOM 670 C CA . LEU A 1 91 ? -1.361 4.026 2.156 1.00 94.56 91 LEU A CA 1
ATOM 671 C C . LEU A 1 91 ? -2.122 4.360 0.864 1.00 94.56 91 LEU A C 1
ATOM 673 O O . LEU A 1 91 ? -1.807 3.796 -0.177 1.00 94.56 91 LEU A O 1
ATOM 677 N N . MET A 1 92 ? -3.073 5.298 0.890 1.00 95.06 92 MET A N 1
ATOM 678 C CA . MET A 1 92 ? -3.709 5.810 -0.330 1.00 95.06 92 MET A CA 1
ATOM 679 C C . MET A 1 92 ? -2.730 6.600 -1.201 1.00 95.06 92 MET A C 1
ATOM 681 O O . MET A 1 92 ? -2.757 6.459 -2.421 1.00 95.06 92 MET A O 1
ATOM 685 N N . GLY A 1 93 ? -1.848 7.399 -0.592 1.00 93.56 93 GLY A N 1
ATOM 686 C CA . GLY A 1 93 ? -0.763 8.067 -1.314 1.00 93.56 93 GLY A CA 1
ATOM 687 C C . GLY A 1 93 ? 0.172 7.061 -1.988 1.00 93.56 93 GLY A C 1
ATOM 688 O O . GLY A 1 93 ? 0.483 7.204 -3.170 1.00 93.56 93 GLY A O 1
ATOM 689 N N . LEU A 1 94 ? 0.541 5.995 -1.267 1.00 92.38 94 LEU A N 1
ATOM 690 C CA . LEU A 1 94 ? 1.318 4.889 -1.828 1.00 92.38 94 LEU A CA 1
ATOM 691 C C . LEU A 1 94 ? 0.574 4.197 -2.979 1.00 92.38 94 LEU A C 1
ATOM 693 O O . LEU A 1 94 ? 1.163 4.014 -4.037 1.00 92.38 94 LEU A O 1
ATOM 697 N N . ALA A 1 95 ? -0.715 3.879 -2.824 1.00 95.25 95 ALA A N 1
ATOM 698 C CA . ALA A 1 95 ? -1.524 3.298 -3.898 1.00 95.25 95 ALA A CA 1
ATOM 699 C C . ALA A 1 95 ? -1.552 4.171 -5.153 1.00 95.25 95 ALA A C 1
ATOM 701 O O . ALA A 1 95 ? -1.402 3.650 -6.254 1.00 95.25 95 ALA A O 1
ATOM 702 N N . ALA A 1 96 ? -1.729 5.486 -5.005 1.00 95.12 96 ALA A N 1
ATOM 703 C CA . ALA A 1 96 ? -1.737 6.409 -6.136 1.00 95.12 96 ALA A CA 1
ATOM 704 C C . ALA A 1 96 ? -0.386 6.417 -6.867 1.00 95.12 96 ALA A C 1
ATOM 706 O O . ALA A 1 96 ? -0.350 6.342 -8.094 1.00 95.12 96 ALA A O 1
ATOM 707 N N . TYR A 1 97 ? 0.720 6.445 -6.119 1.00 92.00 97 TYR A N 1
ATOM 708 C CA . TYR A 1 97 ? 2.063 6.359 -6.689 1.00 92.00 97 TYR A CA 1
ATOM 709 C C . TYR A 1 97 ? 2.308 5.017 -7.392 1.00 92.00 97 TYR A C 1
ATOM 711 O O . TYR A 1 97 ? 2.760 4.981 -8.533 1.00 92.00 97 TYR A O 1
ATOM 719 N N . THR A 1 98 ? 1.960 3.905 -6.748 1.00 92.44 98 THR A N 1
ATOM 720 C CA . THR A 1 98 ? 2.104 2.565 -7.319 1.00 92.44 98 THR A CA 1
ATOM 721 C C . THR A 1 98 ? 1.252 2.407 -8.580 1.00 92.44 98 THR A C 1
ATOM 723 O O . THR A 1 98 ? 1.745 1.895 -9.583 1.00 92.44 98 THR A O 1
ATOM 726 N N . LEU A 1 99 ? 0.012 2.909 -8.579 1.00 96.00 99 LEU A N 1
ATOM 727 C CA . LEU A 1 99 ? -0.849 2.946 -9.762 1.00 96.00 99 LEU A CA 1
ATOM 728 C C . LEU A 1 99 ? -0.200 3.736 -10.901 1.00 96.00 99 LEU A C 1
ATOM 730 O O . LEU A 1 99 ? -0.186 3.255 -12.030 1.00 96.00 99 LEU A O 1
ATOM 734 N N . TYR A 1 100 ? 0.347 4.917 -10.600 1.00 94.69 100 TYR A N 1
ATOM 735 C CA . TYR A 1 100 ? 1.071 5.730 -11.574 1.00 94.69 100 TYR A CA 1
ATOM 736 C C . TYR A 1 100 ? 2.224 4.945 -12.208 1.00 94.69 100 TYR A C 1
ATOM 738 O O . TYR A 1 100 ? 2.282 4.864 -13.428 1.00 94.69 100 TYR A O 1
ATOM 746 N N . VAL A 1 101 ? 3.073 4.294 -11.403 1.00 91.62 101 VAL A N 1
ATOM 747 C CA . VAL A 1 101 ? 4.183 3.464 -11.908 1.00 91.62 101 VAL A CA 1
ATOM 748 C C . VAL A 1 101 ? 3.669 2.327 -12.797 1.00 91.62 101 VAL A C 1
ATOM 750 O O . VAL A 1 101 ? 4.218 2.083 -13.865 1.00 91.62 101 VAL A O 1
ATOM 753 N N . GLY A 1 102 ? 2.590 1.648 -12.399 1.00 94.12 102 GLY A N 1
ATOM 754 C CA . GLY A 1 102 ? 1.990 0.590 -13.214 1.00 94.12 102 GLY A CA 1
ATOM 755 C C . GLY A 1 102 ? 1.492 1.094 -14.571 1.00 94.12 102 GLY A C 1
ATOM 756 O O . GLY A 1 102 ? 1.745 0.465 -15.594 1.00 94.12 102 GLY A O 1
ATOM 757 N N . LEU A 1 103 ? 0.811 2.241 -14.596 1.00 96.38 103 LEU A N 1
ATOM 758 C CA . LEU A 1 103 ? 0.329 2.850 -15.838 1.00 96.38 103 LEU A CA 1
ATOM 759 C C . LEU A 1 103 ? 1.477 3.368 -16.709 1.00 96.38 103 LEU A C 1
ATOM 761 O O . LEU A 1 103 ? 1.431 3.194 -17.924 1.00 96.38 103 LEU A O 1
ATOM 765 N N . ASP A 1 104 ? 2.511 3.945 -16.103 1.00 94.50 104 ASP A N 1
ATOM 766 C CA . ASP A 1 104 ? 3.720 4.388 -16.796 1.00 94.50 104 ASP A CA 1
ATOM 767 C C . ASP A 1 104 ? 4.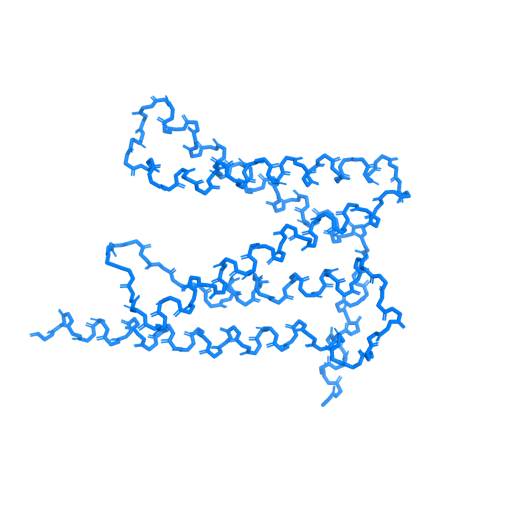369 3.223 -17.556 1.00 94.50 104 ASP A C 1
ATOM 769 O O . ASP A 1 104 ? 4.605 3.322 -18.756 1.00 94.50 104 ASP A O 1
ATOM 773 N N . VAL A 1 105 ? 4.502 2.054 -16.920 1.00 94.06 105 VAL A N 1
ATOM 774 C CA . VAL A 1 105 ? 5.014 0.842 -17.582 1.00 94.06 105 VAL A CA 1
ATOM 775 C C . VAL A 1 105 ? 4.110 0.387 -18.734 1.00 94.06 105 VAL A C 1
ATOM 777 O O . VAL A 1 105 ? 4.589 -0.041 -19.788 1.00 94.06 105 VAL A O 1
ATOM 780 N N . VAL A 1 106 ? 2.787 0.473 -18.565 1.00 95.44 106 VAL A N 1
ATOM 781 C CA . VAL A 1 106 ? 1.822 0.081 -19.604 1.00 95.44 106 VA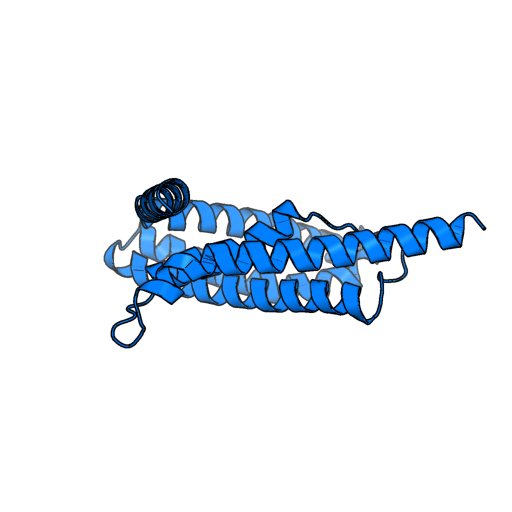L A CA 1
ATOM 782 C C . VAL A 1 106 ? 1.896 0.998 -20.825 1.00 95.44 106 VAL A C 1
ATOM 784 O O . VAL A 1 106 ? 1.842 0.503 -21.957 1.00 95.44 106 VAL A O 1
ATOM 787 N N . PHE A 1 107 ? 2.007 2.311 -20.626 1.00 95.31 107 PHE A N 1
ATOM 788 C CA . PHE A 1 107 ? 1.945 3.292 -21.710 1.00 95.31 107 PHE A CA 1
ATOM 789 C C . PHE A 1 107 ? 3.315 3.627 -22.304 1.00 95.31 107 PHE A C 1
ATOM 791 O O . PHE A 1 107 ? 3.435 3.659 -23.528 1.00 95.31 107 PHE A O 1
ATOM 798 N N . ASN A 1 108 ? 4.335 3.801 -21.466 1.00 92.56 108 ASN A N 1
ATOM 799 C CA . ASN A 1 108 ? 5.676 4.240 -21.859 1.00 92.56 108 ASN A CA 1
ATOM 800 C C . ASN A 1 108 ? 6.685 3.086 -21.968 1.00 92.56 108 ASN A C 1
ATOM 802 O O . ASN A 1 108 ? 7.764 3.264 -22.529 1.00 92.56 108 ASN A O 1
ATOM 806 N N . GLY A 1 109 ? 6.313 1.883 -21.523 1.00 89.19 109 GLY A N 1
ATOM 807 C CA . GLY A 1 109 ? 7.135 0.680 -21.629 1.00 89.19 109 GLY A CA 1
ATOM 808 C C . GLY A 1 109 ? 7.940 0.381 -20.367 1.00 89.19 109 GLY A C 1
ATOM 809 O O . GLY A 1 109 ? 7.920 1.118 -19.386 1.00 89.19 109 GLY A O 1
ATOM 810 N N . VAL A 1 110 ? 8.629 -0.761 -20.376 1.00 89.56 110 VAL A N 1
ATOM 811 C CA . VAL A 1 110 ? 9.423 -1.213 -19.228 1.00 89.56 110 VAL A CA 1
ATOM 812 C C . VAL A 1 110 ? 10.650 -0.303 -19.069 1.00 89.56 110 VAL A C 1
ATOM 814 O O . VAL A 1 110 ? 11.373 -0.121 -20.052 1.00 89.56 110 VAL A O 1
ATOM 817 N N . PRO A 1 111 ? 10.915 0.246 -17.867 1.00 85.25 111 PRO A N 1
ATOM 818 C CA . PRO A 1 111 ? 12.093 1.066 -17.614 1.00 85.25 111 PRO A CA 1
ATOM 819 C C . PRO A 1 111 ? 13.376 0.348 -18.038 1.00 85.25 111 PRO A C 1
ATOM 821 O O . PRO A 1 111 ? 13.580 -0.824 -17.721 1.00 85.25 111 PRO A O 1
ATOM 824 N N . SER A 1 112 ? 14.257 1.058 -18.739 1.00 73.38 112 SER A N 1
ATOM 825 C CA . SER A 1 112 ? 15.541 0.518 -19.182 1.00 73.38 112 SER A CA 1
ATOM 826 C C . SER A 1 112 ? 16.471 0.270 -17.989 1.00 73.38 112 SER A C 1
ATOM 828 O O . SER A 1 112 ? 16.795 1.200 -17.251 1.00 73.38 112 SER A O 1
ATOM 830 N N . GLY A 1 113 ? 16.923 -0.973 -17.816 1.00 67.25 113 GLY A N 1
ATOM 831 C CA . GLY A 1 113 ? 17.857 -1.380 -16.764 1.00 67.25 113 GLY A CA 1
ATOM 832 C C . GLY A 1 113 ? 17.594 -2.806 -16.277 1.00 67.25 113 GLY A C 1
ATOM 833 O O . GLY A 1 113 ? 16.506 -3.346 -16.446 1.00 67.25 113 GLY A O 1
ATOM 834 N N . SER A 1 114 ? 18.583 -3.436 -15.643 1.00 58.50 114 SER A N 1
ATOM 835 C CA . SER A 1 114 ? 18.525 -4.850 -15.232 1.00 58.50 114 SER A CA 1
ATOM 836 C C . SER A 1 114 ? 17.691 -5.132 -13.972 1.00 58.50 114 SER A C 1
ATOM 838 O O . SER A 1 114 ? 17.682 -6.262 -13.490 1.00 58.50 114 SER A O 1
ATOM 840 N N . ARG A 1 115 ? 17.012 -4.127 -13.402 1.00 71.62 115 ARG A N 1
ATOM 841 C 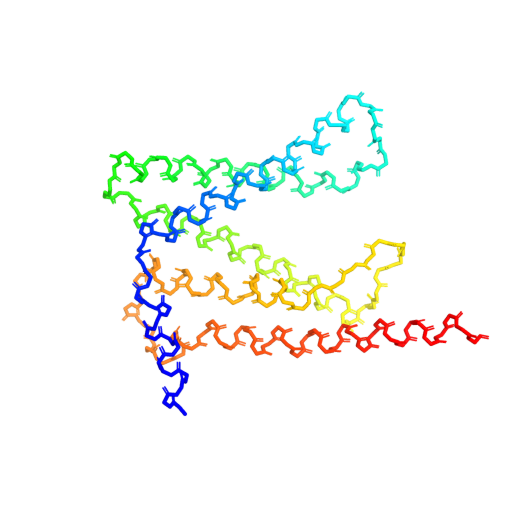CA . ARG A 1 115 ? 16.404 -4.211 -12.060 1.00 71.62 115 ARG A CA 1
ATOM 842 C C . ARG A 1 115 ? 14.879 -4.081 -12.023 1.00 71.62 115 ARG A C 1
ATOM 844 O O . ARG A 1 115 ? 14.312 -4.104 -10.934 1.00 71.62 115 ARG A O 1
ATOM 851 N N . PHE A 1 116 ? 14.198 -3.946 -13.164 1.00 83.31 116 PHE A N 1
ATOM 852 C CA . PHE A 1 116 ? 12.735 -3.888 -13.147 1.00 83.31 116 PHE A CA 1
ATOM 853 C C . PHE A 1 116 ? 12.147 -5.269 -12.843 1.00 83.31 116 PHE A C 1
ATOM 855 O O . PHE A 1 116 ? 12.363 -6.230 -13.578 1.00 83.31 116 PHE A O 1
ATOM 862 N N . SER A 1 117 ? 11.379 -5.350 -11.760 1.00 86.12 117 SER A N 1
ATOM 863 C CA . SER A 1 117 ? 10.616 -6.532 -11.375 1.00 86.12 117 SER A CA 1
ATOM 864 C C . SER A 1 117 ? 9.174 -6.131 -11.107 1.00 86.12 117 SER A C 1
ATOM 866 O O . SER A 1 117 ? 8.910 -5.068 -10.540 1.00 86.12 117 SER A O 1
ATOM 868 N N . TRP A 1 118 ? 8.243 -6.989 -11.515 1.00 92.38 118 TRP A N 1
ATOM 869 C CA . TRP A 1 118 ? 6.816 -6.785 -11.319 1.00 92.38 118 TRP A CA 1
ATOM 870 C C . TRP A 1 118 ? 6.220 -7.952 -10.541 1.00 92.38 118 TRP A C 1
ATOM 872 O O . TRP A 1 118 ? 6.223 -9.087 -11.016 1.00 92.38 118 TRP A O 1
ATOM 882 N N . ASP A 1 119 ? 5.666 -7.661 -9.366 1.00 94.25 119 ASP A N 1
ATOM 883 C CA . ASP A 1 119 ? 4.886 -8.622 -8.590 1.00 94.25 119 ASP A CA 1
ATOM 884 C C . ASP A 1 119 ? 3.394 -8.241 -8.654 1.00 94.25 119 ASP A C 1
ATOM 886 O O . ASP A 1 119 ? 2.974 -7.265 -8.018 1.00 94.25 119 ASP A O 1
ATOM 890 N N . PRO A 1 120 ? 2.565 -9.000 -9.398 1.00 93.19 120 PRO A N 1
ATOM 891 C CA . PRO A 1 120 ? 1.144 -8.698 -9.551 1.00 93.19 120 PRO A CA 1
ATOM 892 C C . PRO A 1 120 ? 0.360 -8.858 -8.241 1.00 93.19 120 PRO A C 1
ATOM 894 O O . PRO A 1 120 ? -0.657 -8.190 -8.042 1.00 93.19 120 PRO A O 1
ATOM 897 N N . THR A 1 121 ? 0.826 -9.719 -7.334 1.00 94.38 121 THR A N 1
ATOM 898 C CA . THR A 1 121 ? 0.184 -9.955 -6.038 1.00 94.38 121 THR A CA 1
ATOM 899 C C . THR A 1 121 ? 0.420 -8.765 -5.125 1.00 94.38 121 THR A C 1
ATOM 901 O O . THR A 1 121 ? -0.529 -8.215 -4.564 1.00 94.38 121 THR A O 1
ATOM 904 N N . LEU A 1 122 ? 1.674 -8.324 -5.015 1.00 92.38 122 LEU A N 1
ATOM 905 C CA . LEU A 1 122 ? 2.026 -7.165 -4.202 1.00 92.38 122 LEU A CA 1
ATOM 906 C C . LEU A 1 122 ? 1.357 -5.892 -4.735 1.00 92.38 122 LEU A C 1
ATOM 908 O O . LEU A 1 122 ? 0.808 -5.111 -3.957 1.00 92.38 122 LEU A O 1
ATOM 912 N N . PHE A 1 123 ? 1.314 -5.726 -6.059 1.00 95.50 123 PHE A N 1
ATOM 913 C CA . PHE A 1 123 ? 0.605 -4.625 -6.709 1.00 95.50 123 PHE A CA 1
ATOM 914 C C . PHE A 1 123 ? -0.894 -4.616 -6.371 1.00 95.50 123 PHE A C 1
ATOM 916 O O . PHE A 1 123 ? -1.447 -3.579 -5.998 1.00 95.50 123 PHE A O 1
ATOM 923 N N . ALA A 1 124 ? -1.553 -5.779 -6.420 1.00 95.44 124 ALA A N 1
ATOM 924 C CA . ALA A 1 124 ? -2.957 -5.908 -6.038 1.00 95.44 124 ALA A CA 1
ATOM 925 C C . ALA A 1 124 ? -3.206 -5.582 -4.561 1.00 95.44 124 ALA A C 1
ATOM 927 O O . ALA A 1 124 ? -4.194 -4.923 -4.232 1.00 95.44 124 ALA A O 1
ATOM 928 N N . VAL A 1 125 ? -2.304 -5.998 -3.667 1.00 93.56 125 VAL A N 1
ATOM 929 C CA . VAL A 1 125 ? -2.380 -5.665 -2.239 1.00 93.56 125 VAL A CA 1
ATOM 930 C C . VAL A 1 125 ? -2.226 -4.160 -2.027 1.00 93.56 125 VAL A C 1
ATOM 932 O O . VAL A 1 125 ? -3.044 -3.570 -1.317 1.00 93.56 125 VAL A O 1
ATOM 935 N N . PHE A 1 126 ? -1.241 -3.526 -2.670 1.00 93.44 126 PHE A N 1
ATOM 936 C CA . PHE A 1 126 ? -1.020 -2.084 -2.560 1.00 93.44 126 PHE A CA 1
ATOM 937 C C . PHE A 1 126 ? -2.180 -1.257 -3.097 1.00 93.44 126 PHE A C 1
ATOM 939 O O . PHE A 1 126 ? -2.450 -0.202 -2.537 1.00 93.44 126 PHE A O 1
ATOM 946 N N . LEU A 1 127 ? -2.908 -1.731 -4.110 1.00 95.38 127 LEU A N 1
ATOM 947 C CA . LEU A 1 127 ? -4.101 -1.034 -4.586 1.00 95.38 127 LEU A CA 1
ATOM 948 C C . LEU A 1 127 ? -5.351 -1.356 -3.767 1.00 95.38 127 LEU A C 1
ATOM 950 O O . LEU A 1 127 ? -6.111 -0.447 -3.461 1.00 95.38 127 LEU A O 1
ATOM 954 N N . GLY A 1 128 ? -5.587 -2.611 -3.384 1.00 94.25 128 GLY A N 1
ATOM 955 C CA . GLY A 1 128 ? -6.831 -3.030 -2.730 1.00 94.25 128 GLY A CA 1
ATOM 956 C C . GLY A 1 128 ? -6.912 -2.708 -1.237 1.00 94.25 128 GLY A C 1
ATOM 957 O O . GLY A 1 128 ? -7.953 -2.257 -0.747 1.00 94.25 128 GLY A O 1
ATOM 958 N N . TYR A 1 129 ? -5.825 -2.928 -0.495 1.00 94.00 129 TYR A N 1
ATOM 959 C CA . TYR A 1 129 ? -5.811 -2.765 0.961 1.00 94.00 129 TYR A CA 1
ATOM 960 C C . TYR A 1 129 ? -6.132 -1.335 1.436 1.00 94.00 129 TYR A C 1
ATOM 962 O O . TYR A 1 129 ? -6.922 -1.188 2.374 1.00 94.00 129 TYR A O 1
ATOM 970 N N . PRO A 1 130 ? -5.626 -0.263 0.797 1.00 94.19 130 PRO A N 1
ATOM 971 C CA . PRO A 1 130 ? -5.926 1.102 1.226 1.00 94.19 130 PRO A CA 1
ATOM 972 C C . PRO A 1 130 ? -7.417 1.442 1.144 1.00 94.19 130 PRO A C 1
ATOM 974 O O . PRO A 1 130 ? -7.939 2.092 2.049 1.00 94.19 130 PRO A O 1
ATOM 977 N N . PHE A 1 131 ? -8.145 0.919 0.148 1.00 92.75 131 PHE A N 1
ATOM 978 C CA . PHE A 1 131 ? -9.604 1.071 0.081 1.00 92.75 131 PHE A CA 1
ATOM 979 C C . PHE A 1 131 ? -10.322 0.323 1.210 1.00 92.75 131 PHE A C 1
ATOM 981 O O . PHE A 1 131 ? -11.334 0.800 1.730 1.00 92.75 131 PHE A O 1
ATOM 988 N N . LEU A 1 132 ? -9.804 -0.836 1.631 1.00 92.19 132 LEU A N 1
ATOM 989 C CA . LEU A 1 132 ? -10.346 -1.556 2.786 1.00 92.19 132 LEU A CA 1
ATOM 990 C C . LEU A 1 132 ? -10.133 -0.762 4.079 1.00 92.19 132 LEU A C 1
ATOM 992 O O . LEU A 1 132 ? -10.992 -0.755 4.958 1.00 92.19 132 LEU A O 1
ATOM 996 N N . LEU A 1 133 ? -8.999 -0.081 4.201 1.00 92.31 133 LEU A N 1
ATOM 997 C CA . LEU A 1 133 ? -8.689 0.718 5.374 1.00 92.31 133 LEU A CA 1
ATOM 998 C C . LEU A 1 133 ? -9.475 2.039 5.385 1.00 92.31 133 LEU A C 1
ATOM 1000 O O . LEU A 1 133 ? -10.064 2.386 6.408 1.00 92.31 133 LEU A O 1
ATOM 1004 N N . ILE A 1 134 ? -9.579 2.740 4.251 1.00 91.81 134 ILE A N 1
ATOM 1005 C CA . ILE A 1 134 ? -10.291 4.023 4.161 1.00 91.81 134 ILE A CA 1
ATOM 1006 C C . ILE A 1 134 ? -11.799 3.860 4.382 1.00 91.81 134 ILE A C 1
ATOM 1008 O O . ILE A 1 134 ? -12.403 4.660 5.103 1.00 91.81 134 ILE A O 1
ATOM 1012 N N . LYS A 1 135 ? -12.409 2.783 3.853 1.00 89.56 135 LYS A N 1
ATOM 1013 C CA . LYS A 1 135 ? -13.842 2.516 4.056 1.00 89.56 135 LYS A CA 1
ATOM 1014 C C . LYS A 1 135 ? -14.181 2.339 5.541 1.00 89.56 135 LYS A C 1
ATOM 1016 O O . LYS A 1 135 ? -15.298 2.626 5.953 1.00 89.56 135 LYS A O 1
ATOM 1021 N N . ARG A 1 136 ? -13.213 1.867 6.336 1.00 87.50 136 ARG A N 1
ATOM 1022 C CA . ARG A 1 136 ? -13.361 1.590 7.770 1.00 87.50 136 ARG A CA 1
ATOM 1023 C C . ARG A 1 136 ? -12.949 2.755 8.662 1.00 87.50 136 ARG A C 1
ATOM 1025 O O . ARG A 1 136 ? -13.540 2.947 9.719 1.00 87.50 136 ARG A O 1
ATOM 1032 N N . ALA A 1 137 ? -11.921 3.500 8.270 1.00 89.06 137 ALA A N 1
ATOM 1033 C CA . ALA A 1 137 ? -11.362 4.575 9.082 1.00 89.06 137 ALA A CA 1
ATOM 1034 C C . ALA A 1 137 ? -12.211 5.857 9.044 1.00 89.06 137 ALA A C 1
ATOM 1036 O O . ALA A 1 137 ? -12.163 6.653 9.985 1.00 89.06 137 ALA A O 1
ATOM 1037 N N . PHE A 1 138 ? -12.992 6.069 7.980 1.00 87.50 138 PHE A N 1
ATOM 1038 C CA . PHE A 1 138 ? -13.784 7.282 7.778 1.00 87.50 138 PHE A CA 1
ATOM 1039 C C . PHE A 1 138 ? -15.296 7.016 7.852 1.00 87.50 138 PHE A C 1
ATOM 1041 O O . PHE A 1 138 ? -15.756 5.963 7.414 1.00 87.50 138 PHE A O 1
ATOM 1048 N N . PRO A 1 139 ? -16.087 7.957 8.400 1.00 80.94 139 PRO A N 1
ATOM 1049 C CA . PRO A 1 139 ? -17.541 7.898 8.324 1.00 80.94 139 PRO A CA 1
ATOM 1050 C C . PRO A 1 139 ? -18.013 8.338 6.930 1.00 80.94 139 PRO A C 1
ATOM 1052 O O . PRO A 1 139 ? -17.692 9.434 6.479 1.00 80.94 139 PRO A O 1
ATOM 1055 N N . TRP A 1 140 ? -18.808 7.502 6.263 1.00 80.69 140 TRP A N 1
ATOM 1056 C CA . TRP A 1 140 ? -19.258 7.722 4.880 1.00 80.69 140 TRP A CA 1
ATOM 1057 C C . TRP A 1 140 ? -20.752 8.056 4.788 1.00 80.69 140 TRP A C 1
ATOM 1059 O O . TRP A 1 140 ? -21.476 7.493 3.971 1.00 80.69 140 TRP A O 1
ATOM 1069 N N . SER A 1 141 ? -21.233 8.968 5.637 1.00 71.56 141 SER A N 1
ATOM 1070 C CA . SER A 1 141 ? -22.663 9.292 5.791 1.00 71.56 141 SER A CA 1
ATOM 1071 C C . SER A 1 141 ? -23.360 9.828 4.530 1.00 71.56 141 SER A C 1
ATOM 1073 O O . SER A 1 141 ? -24.585 9.846 4.500 1.00 71.56 141 SER A O 1
ATOM 1075 N N . GLY A 1 142 ? -22.614 10.219 3.489 1.00 67.31 142 GLY A N 1
ATOM 1076 C CA . GLY A 1 142 ? -23.152 10.718 2.215 1.00 67.31 142 GLY A CA 1
ATOM 1077 C C . GLY A 1 142 ? -22.924 9.819 0.993 1.00 67.31 142 GLY A C 1
ATOM 1078 O O . GLY A 1 142 ? -23.322 10.196 -0.103 1.00 67.31 142 GLY A O 1
ATOM 1079 N N . PHE A 1 143 ? -22.282 8.655 1.140 1.00 68.69 143 PHE A N 1
ATOM 1080 C CA . PHE A 1 143 ? -21.980 7.771 0.008 1.00 68.69 143 PHE A CA 1
ATOM 1081 C C . PHE A 1 143 ? -22.913 6.563 -0.034 1.00 68.69 143 PHE A C 1
ATOM 1083 O O . PHE A 1 143 ? -23.312 6.015 0.997 1.00 68.69 143 PHE A O 1
ATOM 1090 N N . SER A 1 144 ? -23.235 6.101 -1.245 1.00 70.00 144 SER A N 1
ATOM 1091 C CA . SER A 1 144 ? -23.976 4.854 -1.407 1.00 70.00 144 SER A CA 1
ATOM 1092 C C . SER A 1 144 ? -23.159 3.686 -0.837 1.00 70.00 144 SER A C 1
ATOM 1094 O O . SER A 1 144 ? -21.954 3.551 -1.063 1.00 70.00 144 SER A O 1
ATOM 1096 N N . ARG A 1 145 ? -23.816 2.825 -0.049 1.00 71.38 145 ARG A N 1
ATOM 1097 C CA . ARG A 1 145 ? -23.132 1.740 0.678 1.00 71.38 145 ARG A CA 1
ATOM 1098 C C . ARG A 1 145 ? -22.523 0.689 -0.255 1.00 71.38 145 ARG A C 1
ATOM 1100 O O . ARG A 1 145 ? -21.545 0.049 0.117 1.00 71.38 145 ARG A O 1
ATOM 1107 N N . ALA A 1 146 ? -23.087 0.495 -1.450 1.00 73.38 146 ALA A N 1
ATOM 1108 C CA . ALA A 1 146 ? -22.680 -0.578 -2.356 1.00 73.38 146 ALA A CA 1
ATOM 1109 C C . ALA A 1 146 ? -21.318 -0.334 -3.049 1.00 73.38 146 ALA A C 1
ATOM 1111 O O . ALA A 1 146 ? -20.456 -1.203 -2.919 1.00 73.38 146 ALA A O 1
ATOM 1112 N N . PRO A 1 147 ? -21.045 0.815 -3.704 1.00 79.81 147 PRO A N 1
ATOM 1113 C CA . PRO A 1 147 ? -19.732 1.085 -4.300 1.00 79.81 147 PRO A CA 1
ATOM 1114 C C . PRO A 1 147 ? -18.609 1.075 -3.264 1.00 79.81 147 PRO A C 1
ATOM 1116 O O . PRO A 1 147 ? -17.563 0.474 -3.486 1.00 79.81 147 PRO A O 1
ATOM 1119 N N . LEU A 1 148 ? -18.858 1.661 -2.090 1.00 82.12 148 LEU A N 1
ATOM 1120 C CA . LEU A 1 148 ? -17.887 1.691 -1.001 1.00 82.12 148 LEU A CA 1
ATOM 1121 C C . LEU A 1 148 ? -17.576 0.285 -0.459 1.00 82.12 148 LEU A C 1
ATOM 1123 O O . LEU A 1 148 ? -16.427 -0.023 -0.144 1.00 82.12 148 LEU A O 1
ATOM 1127 N N . ARG A 1 149 ? -18.587 -0.593 -0.379 1.00 84.94 149 ARG A N 1
ATOM 1128 C CA . ARG A 1 149 ? -18.419 -1.980 0.080 1.00 84.94 149 ARG A CA 1
ATOM 1129 C C . ARG A 1 149 ? -17.501 -2.781 -0.842 1.00 84.94 149 ARG A C 1
ATOM 1131 O O . ARG A 1 149 ? -16.689 -3.553 -0.337 1.00 84.94 149 ARG A O 1
ATOM 1138 N N . PHE A 1 150 ? -17.615 -2.591 -2.157 1.00 89.38 150 PHE A N 1
ATOM 1139 C CA . PHE A 1 150 ? -16.857 -3.349 -3.160 1.00 89.38 150 PHE A CA 1
ATOM 1140 C C . PHE A 1 150 ? -15.617 -2.624 -3.700 1.00 89.38 150 PHE A C 1
ATOM 1142 O O . PHE A 1 150 ? -14.884 -3.215 -4.490 1.00 89.38 150 PHE A O 1
ATOM 1149 N N . ALA A 1 151 ? -15.321 -1.401 -3.250 1.00 90.69 151 ALA A N 1
ATOM 1150 C CA . ALA A 1 151 ? -14.147 -0.640 -3.683 1.00 90.69 151 ALA A CA 1
ATOM 1151 C C . ALA A 1 151 ? -12.814 -1.421 -3.603 1.00 90.69 151 ALA A C 1
ATOM 1153 O O . ALA A 1 151 ? -12.079 -1.397 -4.589 1.00 90.69 151 ALA A O 1
ATOM 1154 N N . PRO A 1 152 ? -12.508 -2.191 -2.532 1.00 92.19 152 PRO A N 1
ATOM 1155 C CA . PRO A 1 152 ? -11.275 -2.987 -2.485 1.00 92.19 152 PRO A CA 1
ATOM 1156 C C . PRO A 1 152 ? -11.206 -4.046 -3.592 1.00 92.19 152 PRO A C 1
ATOM 1158 O O . PRO A 1 152 ? -10.148 -4.297 -4.158 1.00 92.19 152 PRO A O 1
ATOM 1161 N N . VAL A 1 153 ? -12.348 -4.650 -3.925 1.00 92.25 153 VAL A N 1
ATOM 1162 C CA . VAL A 1 153 ? -12.460 -5.685 -4.962 1.00 92.25 153 VAL A CA 1
ATOM 1163 C C . VAL A 1 153 ? -12.298 -5.067 -6.345 1.00 92.25 153 VAL A C 1
ATOM 1165 O O . VAL A 1 153 ? -11.601 -5.627 -7.184 1.00 92.25 153 VAL A O 1
ATOM 1168 N N . LEU A 1 154 ? -12.907 -3.902 -6.576 1.00 92.31 154 LEU A N 1
ATOM 1169 C CA . LEU A 1 154 ? -12.741 -3.157 -7.823 1.00 92.31 154 LEU A CA 1
ATOM 1170 C C . LEU A 1 154 ? -11.280 -2.749 -8.031 1.00 92.31 154 LEU A C 1
ATOM 1172 O O . LEU A 1 154 ? -10.757 -2.929 -9.126 1.00 92.31 154 LEU A O 1
ATOM 1176 N N . ALA A 1 155 ? -10.605 -2.279 -6.980 1.00 94.06 155 ALA A N 1
ATOM 1177 C CA . ALA A 1 155 ? -9.186 -1.941 -7.032 1.00 94.06 155 ALA A CA 1
ATOM 1178 C C . ALA A 1 155 ? -8.311 -3.156 -7.389 1.00 94.06 155 ALA A C 1
ATOM 1180 O O . ALA A 1 155 ? -7.433 -3.035 -8.239 1.00 94.06 155 ALA A O 1
ATOM 1181 N N . VAL A 1 156 ? -8.597 -4.338 -6.826 1.00 93.75 156 VAL A N 1
ATOM 1182 C CA . VAL A 1 156 ? -7.924 -5.595 -7.211 1.00 93.75 156 VAL A CA 1
ATOM 1183 C C . VAL A 1 156 ? -8.254 -6.010 -8.653 1.00 93.75 156 VAL A C 1
ATOM 1185 O O . VAL A 1 156 ? -7.398 -6.511 -9.378 1.00 93.75 156 VAL A O 1
ATOM 1188 N N . GLY A 1 157 ? -9.483 -5.782 -9.118 1.00 94.75 157 GLY A N 1
ATOM 1189 C CA . GLY A 1 157 ? -9.849 -6.026 -10.516 1.00 94.75 157 GLY A CA 1
ATOM 1190 C C . GLY A 1 157 ? -9.044 -5.151 -11.482 1.00 94.75 157 GLY A C 1
ATOM 1191 O O . GLY A 1 157 ? -8.478 -5.649 -12.453 1.00 94.75 157 GLY A O 1
ATOM 1192 N N . ILE A 1 158 ? -8.929 -3.856 -11.178 1.00 95.12 158 ILE A N 1
ATOM 1193 C CA . ILE A 1 158 ? -8.108 -2.909 -11.944 1.00 95.12 158 ILE A CA 1
ATOM 1194 C C . ILE A 1 158 ? -6.632 -3.319 -11.895 1.00 95.12 158 ILE A C 1
ATOM 1196 O O . ILE A 1 158 ? -5.963 -3.333 -12.929 1.00 95.12 158 ILE A O 1
ATOM 1200 N N . SER A 1 159 ? -6.126 -3.707 -10.721 1.00 96.25 159 SER A N 1
ATOM 1201 C CA . SER A 1 159 ? -4.727 -4.108 -10.563 1.00 96.25 159 SER A CA 1
ATOM 1202 C C . SER A 1 159 ? -4.374 -5.332 -11.406 1.00 96.25 159 SER A C 1
ATOM 1204 O O . SER A 1 159 ? -3.267 -5.420 -11.939 1.00 96.25 159 SER A O 1
ATOM 1206 N N . PHE A 1 160 ? -5.315 -6.268 -11.546 1.00 96.12 160 PHE A N 1
ATOM 1207 C CA . PHE A 1 160 ? -5.158 -7.457 -12.374 1.00 96.12 160 PHE A CA 1
ATOM 1208 C C . PHE A 1 160 ? -5.062 -7.106 -13.862 1.00 96.12 160 PHE A C 1
ATOM 1210 O O . PHE A 1 160 ? -4.150 -7.576 -14.539 1.00 96.12 160 PHE A O 1
ATOM 1217 N N . LEU A 1 161 ? -5.937 -6.225 -14.360 1.00 96.94 161 LEU A N 1
ATOM 1218 C CA . LEU A 1 161 ? -5.893 -5.762 -15.753 1.00 96.94 161 LEU A CA 1
ATOM 1219 C C . LEU A 1 161 ? -4.574 -5.054 -16.081 1.00 96.94 161 LEU A C 1
ATOM 1221 O O . LEU A 1 161 ? -3.954 -5.340 -17.105 1.00 96.94 161 LEU A O 1
ATOM 1225 N N . ILE A 1 162 ? -4.116 -4.174 -15.189 1.00 96.69 162 ILE A N 1
ATOM 1226 C CA . ILE A 1 162 ? -2.825 -3.493 -15.344 1.00 96.69 162 ILE A CA 1
ATOM 1227 C C . ILE A 1 162 ? -1.684 -4.510 -15.310 1.00 96.69 162 ILE A C 1
ATOM 1229 O O . ILE A 1 162 ? -0.796 -4.449 -16.151 1.00 96.69 162 ILE A O 1
ATOM 1233 N N . SER A 1 163 ? -1.725 -5.484 -14.399 1.00 97.06 163 SER A N 1
ATOM 1234 C CA . SER A 1 163 ? -0.687 -6.516 -14.312 1.00 97.06 163 SER A CA 1
ATOM 1235 C C . SER A 1 163 ? -0.588 -7.352 -15.586 1.00 97.06 163 SER A C 1
ATOM 1237 O O . SER A 1 163 ? 0.520 -7.601 -16.044 1.00 97.06 163 SER A O 1
ATOM 1239 N N . ILE A 1 164 ? -1.717 -7.726 -16.200 1.00 96.62 164 ILE A N 1
ATOM 1240 C CA . ILE A 1 164 ? -1.722 -8.402 -17.508 1.00 96.62 164 ILE A CA 1
ATOM 1241 C C . ILE A 1 164 ? -1.036 -7.531 -18.563 1.00 96.62 164 ILE A C 1
ATOM 1243 O O . ILE A 1 164 ? -0.191 -8.020 -19.313 1.00 96.62 164 ILE A O 1
ATOM 1247 N N . ALA A 1 165 ? -1.377 -6.242 -18.617 1.00 96.12 165 ALA A N 1
ATOM 1248 C CA . ALA A 1 165 ? -0.785 -5.316 -19.575 1.00 96.12 165 ALA A CA 1
ATOM 1249 C C . ALA A 1 165 ? 0.730 -5.139 -19.351 1.00 96.12 165 ALA A C 1
ATOM 1251 O O . ALA A 1 165 ? 1.493 -5.151 -20.317 1.00 96.12 165 ALA A O 1
ATOM 1252 N N . VAL A 1 166 ? 1.187 -5.052 -18.098 1.00 94.81 166 VAL A N 1
ATOM 1253 C CA . VAL A 1 166 ? 2.618 -5.009 -17.755 1.00 94.81 166 VAL A CA 1
ATOM 1254 C C . VAL A 1 166 ? 3.320 -6.305 -18.163 1.00 94.81 166 VAL A C 1
ATOM 1256 O O . VAL A 1 166 ? 4.352 -6.254 -18.829 1.00 94.81 166 VAL A O 1
ATOM 1259 N N . SER A 1 167 ? 2.752 -7.471 -17.840 1.00 93.88 167 SER A N 1
ATOM 1260 C CA . SER A 1 167 ? 3.313 -8.765 -18.247 1.00 93.88 167 SER A CA 1
ATOM 1261 C C . SER A 1 167 ? 3.415 -8.892 -19.768 1.00 93.88 167 SER A C 1
ATOM 1263 O O . SER A 1 167 ? 4.420 -9.388 -20.273 1.00 93.88 167 SER A O 1
ATOM 1265 N N . TRP A 1 168 ? 2.425 -8.386 -20.509 1.00 94.31 168 TRP A N 1
ATOM 1266 C CA . TRP A 1 168 ? 2.478 -8.326 -21.968 1.00 94.31 168 TRP A CA 1
ATOM 1267 C C . TRP A 1 168 ? 3.628 -7.442 -22.470 1.00 94.31 168 TRP A C 1
ATOM 1269 O O . TRP A 1 168 ? 4.372 -7.850 -23.362 1.00 94.31 168 TRP A O 1
ATOM 1279 N N . ARG A 1 169 ? 3.822 -6.254 -21.879 1.00 92.06 169 ARG A N 1
ATOM 1280 C CA . ARG A 1 169 ? 4.948 -5.362 -22.211 1.00 92.06 169 ARG A CA 1
ATOM 1281 C C . ARG A 1 169 ? 6.299 -6.020 -21.944 1.00 92.06 169 ARG A C 1
ATOM 1283 O O . ARG A 1 169 ? 7.177 -5.957 -22.801 1.00 92.06 169 ARG A O 1
ATOM 1290 N N . MET A 1 170 ? 6.449 -6.684 -20.799 1.00 90.19 170 MET A N 1
ATOM 1291 C CA . MET A 1 170 ? 7.666 -7.427 -20.462 1.00 90.19 170 MET A CA 1
ATOM 1292 C C . MET A 1 170 ? 7.935 -8.566 -21.452 1.00 90.19 170 MET A C 1
ATOM 1294 O O . MET A 1 170 ? 9.065 -8.735 -21.901 1.00 90.19 170 MET A O 1
ATOM 1298 N N . PHE A 1 171 ? 6.900 -9.318 -21.836 1.00 90.25 171 PHE A N 1
ATOM 1299 C CA . PHE A 1 171 ? 7.024 -10.399 -22.813 1.00 90.25 171 PHE A CA 1
ATOM 1300 C C . PHE A 1 171 ? 7.423 -9.890 -24.206 1.00 90.25 171 PHE A C 1
ATOM 1302 O O . PHE A 1 171 ? 8.285 -10.480 -24.857 1.00 90.25 171 PHE A O 1
ATOM 1309 N N . ALA A 1 172 ? 6.834 -8.777 -24.655 1.00 89.44 172 ALA A N 1
ATOM 1310 C CA . ALA A 1 172 ? 7.182 -8.155 -25.930 1.00 89.44 172 ALA A CA 1
ATOM 1311 C C . ALA A 1 172 ? 8.652 -7.701 -25.965 1.00 89.44 172 ALA A C 1
ATOM 1313 O O . ALA A 1 172 ? 9.341 -7.939 -26.955 1.00 89.44 172 ALA A O 1
ATOM 1314 N N . LEU A 1 173 ? 9.140 -7.111 -24.868 1.00 86.75 173 LEU A N 1
ATOM 1315 C CA . LEU A 1 173 ? 10.543 -6.720 -24.721 1.00 86.75 173 LEU A CA 1
ATOM 1316 C C . LEU A 1 173 ? 11.479 -7.938 -24.755 1.00 86.75 173 LEU A C 1
ATOM 1318 O O . LEU A 1 173 ? 12.489 -7.913 -25.451 1.00 86.75 173 LEU A O 1
ATOM 1322 N N . PHE A 1 174 ? 11.122 -9.020 -24.055 1.00 85.75 174 PHE A N 1
ATOM 1323 C CA . PHE A 1 174 ? 11.898 -10.260 -24.076 1.00 85.75 174 PHE A CA 1
ATOM 1324 C C . PHE A 1 174 ? 12.009 -10.839 -25.492 1.00 85.75 174 PHE A C 1
ATOM 1326 O O . PHE A 1 174 ? 13.110 -11.171 -25.923 1.00 85.75 174 PHE A O 1
ATOM 1333 N N . ARG A 1 175 ? 10.906 -10.898 -26.252 1.00 87.31 175 ARG A N 1
ATOM 1334 C CA . ARG A 1 175 ? 10.936 -11.379 -27.644 1.00 87.31 175 ARG A CA 1
ATOM 1335 C C . ARG A 1 175 ? 11.866 -10.532 -28.519 1.00 87.31 175 ARG A C 1
ATOM 1337 O O . ARG A 1 175 ? 12.687 -11.099 -29.225 1.00 87.31 175 ARG A O 1
ATOM 1344 N N . ALA A 1 176 ? 11.777 -9.206 -28.422 1.00 84.06 176 ALA A N 1
ATOM 1345 C CA . ALA A 1 176 ? 12.617 -8.295 -29.203 1.00 84.06 176 ALA A CA 1
ATOM 1346 C C . ALA A 1 176 ? 14.119 -8.380 -28.866 1.00 84.06 176 ALA A C 1
ATOM 1348 O O . ALA A 1 176 ? 14.931 -7.886 -29.633 1.00 84.06 176 ALA A O 1
ATOM 1349 N N . SER A 1 177 ? 14.496 -8.972 -27.726 1.00 79.44 177 SER A N 1
ATOM 1350 C CA . SER A 1 177 ? 15.904 -9.172 -27.346 1.00 79.44 177 SER A CA 1
ATOM 1351 C C . SER A 1 177 ? 16.521 -10.483 -27.850 1.00 79.44 177 SER A C 1
ATOM 1353 O O . SER A 1 177 ? 17.724 -10.683 -27.693 1.00 79.44 177 SER A O 1
ATOM 1355 N N . VAL A 1 178 ? 15.701 -11.389 -28.394 1.00 75.25 178 VAL A N 1
ATOM 1356 C CA . VAL A 1 178 ? 16.118 -12.713 -28.893 1.00 75.25 178 VAL A CA 1
ATOM 1357 C C . VAL A 1 178 ? 16.243 -12.731 -30.426 1.00 75.25 178 VAL A C 1
ATOM 1359 O O . VAL A 1 178 ? 16.888 -13.629 -30.965 1.00 75.25 178 VAL A O 1
ATOM 1362 N N . GLU A 1 179 ? 15.643 -11.753 -31.109 1.00 59.41 179 GLU A N 1
ATOM 1363 C CA . GLU A 1 179 ? 15.783 -11.496 -32.555 1.00 59.41 179 GLU A CA 1
ATOM 1364 C C . GLU A 1 179 ? 16.982 -10.581 -32.845 1.00 59.41 179 GLU A C 1
ATOM 1366 O O . GLU A 1 179 ? 17.684 -10.852 -33.846 1.00 59.41 179 GLU A O 1
#

Radius of gyration: 18.87 Å; chains: 1; bounding box: 54×27×58 Å

Sequence (179 aa):
MKILNSLMDKLDSISSLTMLCINSVLCVFVLLAHGGALLLVRTGKVPEMAQEVAIAYVSIPAVIVSLAFSALALIRREKLVAALKVHAVMLMGLAAYTLYVGLDVVFNGVPSGSRFSWDPTLFAVFLGYPFLLIKRAFPWSGFSRAPLRFAPVLAVGISFLISIAVSWRMFALFRASVE

Foldseek 3Di:
DVVLVVVLVVLVPQDLLNVLVVLLVVLVVLLCVLVVVVVCCVVVNCVVCVVVNVVSVVSNVLSVVLNVLSVVCVVPVVSSLVSLVSSLVSLVVQLVVLVVVLVCCLPVNQDDDDDDDDDLVVNLCSQQVSLSSNLVSDDPPPDDPVCSSCVSVVSSVVSVVSSVSNVVRVVVVVVVVVD

Secondary structure (DSSP, 8-state):
-HHHHHHHHHHHHS-HHHHHHHHHHHHHHHHHHHHHHHHHHHTTS-GGGTTTHHHHHHHHHHHHHHHHHHHHHHH-GGGHHHHHHHHHHHHHHHHHHHHHHHHHHHHH-SPSSTT----HHHHHHHHHHHHHHHHHHS--TTS-HHHHHHHHHHHHHHHHHHHHHHHHHHHHHHHHTT-

pLDDT: mean 88.76, std 9.18, range [58.09, 97.44]